Protein AF-A0A379GGY4-F1 (afdb_monomer_lite)

Foldseek 3Di:
DVVVVVVVVVVVVVVVVVVVVVVVVPDDCLVLFFDPDDPVVVVDDDDDDDDDDPPDDDDDDDCPVPDDDDPDDDDDHSRGGPHDDDFDDDPDPQWDWDDDPVDIDIDHDPDPVCPCVVVVVVVVVVD

Structure (mmCIF, N/CA/C/O backbone):
data_AF-A0A379GGY4-F1
#
_entry.id   AF-A0A379GGY4-F1
#
loop_
_atom_site.group_PDB
_atom_site.id
_atom_site.type_symbol
_atom_site.label_atom_id
_atom_site.label_alt_id
_atom_site.label_comp_id
_atom_site.label_asym_id
_atom_site.label_entity_id
_atom_site.label_seq_id
_atom_site.pdbx_PDB_ins_code
_atom_site.Cartn_x
_atom_site.Cartn_y
_atom_site.Cartn_z
_atom_site.occupancy
_atom_site.B_iso_or_equiv
_atom_site.auth_seq_id
_atom_site.auth_comp_id
_atom_site.auth_asym_id
_atom_site.auth_atom_id
_atom_site.pdbx_PDB_model_num
ATOM 1 N N . MET A 1 1 ? -56.753 -28.584 -11.832 1.00 50.19 1 MET A N 1
ATOM 2 C CA . MET A 1 1 ? -55.428 -28.709 -12.491 1.00 50.19 1 MET A CA 1
ATOM 3 C C . MET A 1 1 ? -54.725 -27.361 -12.738 1.00 50.19 1 MET A C 1
ATOM 5 O O . MET A 1 1 ? -53.504 -27.329 -12.697 1.00 50.19 1 MET A O 1
ATOM 9 N N . ALA A 1 2 ? -55.438 -26.234 -12.908 1.00 56.25 2 ALA A N 1
ATOM 10 C CA . ALA A 1 2 ? -54.828 -24.912 -13.155 1.00 56.25 2 ALA A CA 1
ATOM 11 C C . ALA A 1 2 ? -54.055 -24.293 -11.961 1.00 56.25 2 ALA A C 1
ATOM 13 O O . ALA A 1 2 ? -53.072 -23.580 -12.155 1.00 56.25 2 ALA A O 1
ATOM 14 N N . THR A 1 3 ? -54.449 -24.593 -10.720 1.00 58.00 3 THR A N 1
ATOM 15 C CA . THR A 1 3 ? -53.858 -24.010 -9.497 1.00 58.00 3 THR A CA 1
ATOM 16 C C . THR A 1 3 ? -52.474 -24.572 -9.153 1.00 58.00 3 THR A C 1
ATOM 18 O O . THR A 1 3 ? -51.613 -23.847 -8.657 1.00 58.00 3 THR A O 1
ATOM 21 N N . LEU A 1 4 ? -52.224 -25.846 -9.472 1.00 60.84 4 LEU A N 1
ATOM 22 C CA . LEU A 1 4 ? -50.918 -26.494 -9.301 1.00 60.84 4 LEU A CA 1
ATOM 23 C C . LEU A 1 4 ? -49.878 -25.927 -10.279 1.00 60.84 4 LEU A C 1
ATOM 25 O O . LEU A 1 4 ? -48.741 -25.657 -9.890 1.00 60.84 4 LEU A O 1
ATOM 29 N N . LEU A 1 5 ? -50.289 -25.657 -11.524 1.00 59.59 5 LEU A N 1
ATOM 30 C CA . LEU A 1 5 ? -49.430 -25.026 -12.527 1.00 59.59 5 LEU A CA 1
ATOM 31 C C . LEU A 1 5 ? -49.004 -23.618 -12.086 1.00 59.59 5 LEU A C 1
ATOM 33 O O . LEU A 1 5 ? -47.834 -23.259 -12.212 1.00 59.59 5 LEU A O 1
ATOM 37 N N . HIS A 1 6 ? -49.936 -22.847 -11.518 1.00 62.41 6 HIS A N 1
ATOM 38 C CA . HIS A 1 6 ? -49.691 -21.482 -11.054 1.00 62.41 6 HIS A CA 1
ATOM 39 C C . HIS A 1 6 ? -48.715 -21.438 -9.865 1.00 62.41 6 HIS A C 1
ATOM 41 O O . HIS A 1 6 ? -47.755 -20.668 -9.887 1.00 62.41 6 HIS A O 1
ATOM 47 N N . LYS A 1 7 ? -48.873 -22.345 -8.887 1.00 67.50 7 LYS A N 1
ATOM 48 C CA . LYS A 1 7 ? -47.912 -22.509 -7.780 1.00 67.50 7 LYS A CA 1
ATOM 49 C C . LYS A 1 7 ? -46.504 -22.859 -8.270 1.00 67.50 7 LYS A C 1
ATOM 51 O O . LYS A 1 7 ? -45.535 -22.306 -7.761 1.00 67.50 7 LYS A O 1
ATOM 56 N N . SER A 1 8 ? -46.375 -23.722 -9.282 1.00 74.62 8 SER A N 1
ATOM 57 C CA . SER A 1 8 ? -45.059 -24.111 -9.813 1.00 74.62 8 SER A CA 1
ATOM 58 C C . SER A 1 8 ? -44.327 -22.960 -10.516 1.00 74.62 8 SER A C 1
ATOM 60 O O . SER A 1 8 ? -43.109 -22.841 -10.395 1.00 74.62 8 SER A O 1
ATOM 62 N N . LYS A 1 9 ? -45.060 -22.079 -11.214 1.00 79.94 9 LYS A N 1
ATOM 63 C CA . LYS A 1 9 ? -44.490 -20.890 -11.864 1.00 79.94 9 LYS A CA 1
ATOM 64 C C . LYS A 1 9 ? -43.973 -19.891 -10.830 1.00 79.94 9 LYS A C 1
ATOM 66 O O . LYS A 1 9 ? -42.847 -19.427 -10.964 1.00 79.94 9 LYS A O 1
ATOM 71 N N . ILE A 1 10 ? -44.750 -19.632 -9.776 1.00 81.50 10 ILE A N 1
ATOM 72 C CA . ILE A 1 10 ? -44.348 -18.735 -8.680 1.00 81.50 10 ILE A CA 1
ATOM 73 C C . ILE A 1 10 ? -43.108 -19.281 -7.963 1.00 81.50 10 ILE A C 1
ATOM 75 O O . ILE A 1 10 ? -42.152 -18.542 -7.756 1.00 81.50 10 ILE A O 1
ATOM 79 N N . MET A 1 11 ? -43.082 -20.583 -7.658 1.00 82.00 11 MET A N 1
ATOM 80 C CA . MET A 1 11 ? -41.934 -21.219 -7.002 1.00 82.00 11 MET A CA 1
ATOM 81 C C . MET A 1 11 ? -40.655 -21.116 -7.849 1.00 82.00 11 MET A C 1
ATOM 83 O O . MET A 1 11 ? -39.582 -20.839 -7.322 1.00 82.00 11 MET A O 1
ATOM 87 N N . LYS A 1 12 ? -40.765 -21.294 -9.174 1.00 83.88 12 LYS A N 1
ATOM 88 C CA . LYS A 1 12 ? -39.630 -21.158 -10.101 1.00 83.88 12 LYS A CA 1
ATOM 89 C C . LYS A 1 12 ? -39.125 -19.720 -10.199 1.00 83.88 12 LYS A C 1
ATOM 91 O O . LYS A 1 12 ? -37.918 -19.516 -10.200 1.00 83.88 12 LYS A O 1
ATOM 96 N N . VAL A 1 13 ? -40.025 -18.737 -10.255 1.00 89.12 13 VAL A N 1
ATOM 97 C CA . VAL A 1 13 ? -39.652 -17.312 -10.287 1.00 89.12 13 VAL A CA 1
ATOM 98 C C . VAL A 1 13 ? -38.984 -16.896 -8.978 1.00 89.12 13 VAL A C 1
ATOM 100 O O . VAL A 1 13 ? -37.938 -16.255 -9.011 1.00 89.12 13 VAL A O 1
ATOM 103 N N . ALA A 1 14 ? -39.531 -17.314 -7.835 1.00 88.12 14 ALA A N 1
ATOM 104 C CA . ALA A 1 14 ? -38.933 -17.052 -6.529 1.00 88.12 14 ALA A CA 1
ATOM 105 C C . ALA A 1 14 ? -37.544 -17.701 -6.398 1.00 88.12 14 ALA A C 1
ATOM 107 O O . ALA A 1 14 ? -36.598 -17.044 -5.969 1.00 88.12 14 ALA A O 1
ATOM 108 N N . GLY A 1 15 ? -37.398 -18.957 -6.835 1.00 88.38 15 GLY A N 1
ATOM 109 C CA . GLY A 1 15 ? -36.110 -19.651 -6.853 1.00 88.38 15 GLY A CA 1
ATOM 110 C C . GLY A 1 15 ? -35.077 -18.968 -7.754 1.00 88.38 15 GLY A C 1
ATOM 111 O O . GLY A 1 15 ? -33.951 -18.737 -7.323 1.00 88.38 15 GLY A O 1
ATOM 112 N N . LEU A 1 16 ? -35.461 -18.579 -8.974 1.00 89.38 16 LEU A N 1
ATOM 113 C CA . LEU A 1 16 ? -34.578 -17.867 -9.904 1.00 89.38 16 LEU A CA 1
ATOM 114 C C . LEU A 1 16 ? -34.154 -16.499 -9.346 1.00 89.38 16 LEU A C 1
ATOM 116 O O . LEU A 1 16 ? -32.976 -16.160 -9.390 1.00 89.38 16 LEU A O 1
ATOM 120 N N . SER A 1 17 ? -35.097 -15.738 -8.782 1.00 86.69 17 SER A N 1
ATOM 121 C CA . SER A 1 17 ? -34.818 -14.437 -8.162 1.00 86.69 17 SER A CA 1
ATOM 122 C C . SER A 1 17 ? -33.820 -14.559 -7.014 1.00 86.69 17 SER A C 1
ATOM 124 O O . SER A 1 17 ? -32.936 -13.716 -6.887 1.00 86.69 17 SER A O 1
ATOM 126 N N . LEU A 1 18 ? -33.943 -15.601 -6.189 1.00 88.00 18 LEU A N 1
ATOM 127 C CA . LEU A 1 18 ? -33.024 -15.848 -5.083 1.00 88.00 18 LEU A CA 1
ATOM 128 C C . LEU A 1 18 ? -31.608 -16.145 -5.597 1.00 88.00 18 LEU A C 1
ATOM 130 O O . LEU A 1 18 ? -30.649 -15.543 -5.126 1.00 88.00 18 LEU A O 1
ATOM 134 N N . VAL A 1 19 ? -31.478 -17.010 -6.607 1.00 87.94 19 VAL A N 1
ATOM 135 C CA . VAL A 1 19 ? -30.177 -17.339 -7.216 1.00 87.94 19 VAL A CA 1
ATOM 136 C C . VAL A 1 19 ? -29.513 -16.099 -7.826 1.00 87.94 19 VAL A C 1
ATOM 138 O O . VAL A 1 19 ? -28.317 -15.895 -7.631 1.00 87.94 19 VAL A O 1
ATOM 141 N N . VAL A 1 20 ? -30.279 -15.238 -8.504 1.00 87.31 20 VAL A N 1
ATOM 142 C CA . VAL A 1 20 ? -29.763 -13.980 -9.072 1.00 87.31 20 VAL A CA 1
ATOM 143 C C . VAL A 1 20 ? -29.296 -13.012 -7.976 1.00 87.31 20 VAL A C 1
ATOM 145 O O . VAL A 1 20 ? -28.225 -12.423 -8.109 1.00 87.31 20 VAL A O 1
ATOM 148 N N . LEU A 1 21 ? -30.043 -12.881 -6.872 1.00 86.00 21 LEU A N 1
ATOM 149 C CA . LEU A 1 21 ? -29.647 -12.049 -5.727 1.00 86.00 21 LEU A CA 1
ATOM 150 C C . LEU A 1 21 ? -28.362 -12.550 -5.050 1.00 86.00 21 LEU A C 1
ATOM 152 O O . LEU A 1 21 ? -27.488 -11.744 -4.736 1.00 86.00 21 LEU A O 1
ATOM 156 N N . LEU A 1 22 ? -28.218 -13.867 -4.856 1.00 84.12 22 LEU A N 1
ATOM 157 C CA . LEU A 1 22 ? -26.997 -14.446 -4.284 1.00 84.12 22 LEU A CA 1
ATOM 158 C C . LEU A 1 22 ? -25.789 -14.250 -5.212 1.00 84.12 22 LEU A C 1
ATOM 160 O O . LEU A 1 22 ? -24.704 -13.910 -4.741 1.00 84.12 22 LEU A O 1
ATOM 164 N N . ALA A 1 23 ? -25.975 -14.425 -6.523 1.00 84.19 23 ALA A N 1
ATOM 165 C CA . ALA A 1 23 ? -24.907 -14.235 -7.501 1.00 84.19 23 ALA A CA 1
ATOM 166 C C . ALA A 1 23 ? -24.438 -12.771 -7.578 1.00 84.19 23 ALA A C 1
ATOM 168 O O . ALA A 1 23 ? -23.241 -12.523 -7.701 1.00 84.19 23 ALA A O 1
ATOM 169 N N . ALA A 1 24 ? -25.349 -11.800 -7.438 1.00 79.19 24 ALA A N 1
ATOM 170 C CA . ALA A 1 24 ? -25.017 -10.375 -7.498 1.00 79.19 24 ALA A CA 1
ATOM 171 C C . ALA A 1 24 ? -24.120 -9.897 -6.337 1.00 79.19 24 ALA A C 1
ATOM 173 O O . ALA A 1 24 ? -23.293 -9.009 -6.531 1.00 79.19 24 ALA A O 1
ATOM 174 N N . CYS A 1 25 ? -24.236 -10.492 -5.145 1.00 80.12 25 CYS A N 1
ATOM 175 C CA . CYS A 1 25 ? -23.349 -10.190 -4.012 1.00 80.12 25 CYS A CA 1
ATOM 176 C C . CYS A 1 25 ? -22.089 -11.072 -3.959 1.00 80.12 25 CYS A C 1
ATOM 178 O O . CYS A 1 25 ? -21.196 -10.808 -3.153 1.00 80.12 25 CYS A O 1
ATOM 180 N N . SER A 1 26 ? -21.986 -12.089 -4.818 1.00 78.88 26 SER A N 1
ATOM 181 C CA . SER A 1 26 ? -20.837 -12.997 -4.904 1.00 78.88 26 SER A CA 1
ATOM 182 C C . SER A 1 26 ? -19.778 -12.483 -5.890 1.00 78.88 26 SER A C 1
ATOM 184 O O . SER A 1 26 ? -19.295 -13.224 -6.746 1.00 78.88 26 SER A O 1
ATOM 186 N N . SER A 1 27 ? -19.421 -11.201 -5.805 1.00 77.19 27 SER A N 1
ATOM 187 C CA . SER A 1 27 ? -18.324 -10.640 -6.600 1.00 77.19 27 SER A CA 1
ATOM 188 C C . SER A 1 27 ? -16.977 -10.989 -5.974 1.00 77.19 27 SER A C 1
ATOM 190 O O . SER A 1 27 ? -16.815 -10.856 -4.756 1.00 77.19 27 SER A O 1
ATOM 192 N N . ASP A 1 28 ? -15.989 -11.324 -6.801 1.00 78.50 28 ASP A N 1
ATOM 193 C CA . ASP A 1 28 ? -14.612 -11.442 -6.337 1.00 78.50 28 ASP A CA 1
ATOM 194 C C . ASP A 1 28 ? -14.138 -10.098 -5.750 1.00 78.50 28 ASP A C 1
ATOM 196 O O . ASP A 1 28 ? -14.218 -9.053 -6.391 1.00 78.50 28 ASP A O 1
ATOM 200 N N . GLN A 1 29 ? -13.680 -10.110 -4.499 1.00 83.62 29 GLN A N 1
ATOM 201 C CA . GLN A 1 29 ? -13.253 -8.913 -3.771 1.00 83.62 29 GLN A CA 1
ATOM 202 C C . GLN A 1 29 ? -11.760 -8.608 -3.941 1.00 83.62 29 GLN A C 1
ATOM 204 O O . G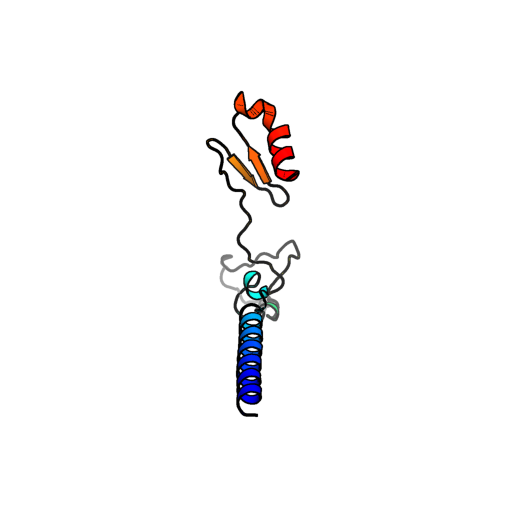LN A 1 29 ? -11.261 -7.669 -3.315 1.00 83.62 29 GLN A O 1
ATOM 209 N N . ARG A 1 30 ? -11.034 -9.379 -4.763 1.00 82.62 30 ARG A N 1
ATOM 210 C CA . ARG A 1 30 ? -9.602 -9.171 -5.042 1.00 82.62 30 ARG A CA 1
ATOM 211 C C . ARG A 1 30 ? -9.273 -7.745 -5.478 1.00 82.62 30 ARG A C 1
ATOM 213 O O . ARG A 1 30 ? -8.309 -7.185 -4.964 1.00 82.62 30 ARG A O 1
ATOM 220 N N . TYR A 1 31 ? -10.132 -7.123 -6.287 1.00 86.38 31 TYR A N 1
ATOM 221 C CA . TYR A 1 31 ? -9.954 -5.741 -6.751 1.00 86.38 31 TYR A CA 1
ATOM 222 C C . TYR A 1 31 ? -9.828 -4.716 -5.607 1.00 86.38 31 TYR A C 1
ATOM 224 O O . TYR A 1 31 ? -9.233 -3.663 -5.790 1.00 86.38 31 TYR A O 1
ATOM 232 N N . LYS A 1 32 ? -10.348 -5.008 -4.403 1.00 89.44 32 LYS A N 1
ATOM 233 C CA . LYS A 1 32 ? -10.235 -4.115 -3.232 1.00 89.44 32 LYS A CA 1
ATOM 234 C C . LYS A 1 32 ? -8.828 -4.078 -2.630 1.00 89.44 32 LYS A C 1
ATOM 236 O O . LYS A 1 32 ? -8.559 -3.234 -1.780 1.00 89.44 32 LYS A O 1
ATOM 241 N N . ARG A 1 33 ? -7.979 -5.040 -2.998 1.00 91.56 33 ARG A N 1
ATOM 242 C CA . ARG A 1 33 ? -6.593 -5.172 -2.533 1.00 91.56 33 ARG A CA 1
ATOM 243 C C . ARG A 1 33 ? -5.580 -4.912 -3.640 1.00 91.56 33 ARG A C 1
ATOM 245 O O . ARG A 1 33 ? -4.400 -4.893 -3.348 1.00 91.56 33 ARG A O 1
ATOM 252 N N . GLN A 1 34 ? -6.018 -4.743 -4.884 1.00 92.12 34 GLN A N 1
ATOM 253 C CA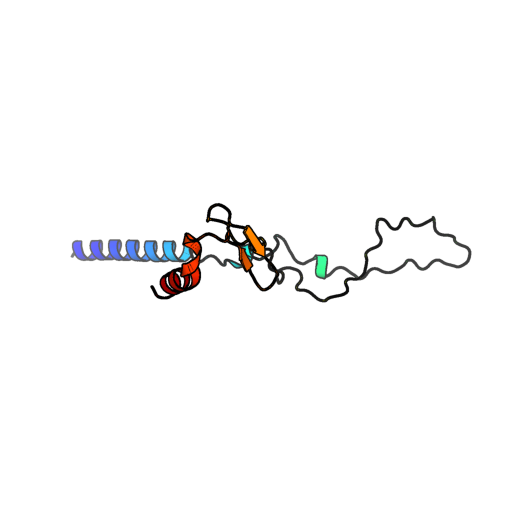 . GLN A 1 34 ? -5.148 -4.721 -6.056 1.00 92.12 34 GLN A CA 1
ATOM 254 C C . GLN A 1 34 ? -5.139 -3.349 -6.715 1.00 92.12 34 GLN A C 1
ATOM 256 O O . GLN A 1 34 ? -6.148 -2.644 -6.716 1.00 92.12 34 GLN A O 1
ATOM 261 N N . VAL A 1 35 ? -4.001 -2.996 -7.309 1.00 90.44 35 VAL A N 1
ATOM 262 C CA . VAL A 1 35 ? -3.901 -1.833 -8.194 1.00 90.44 35 VAL A CA 1
ATOM 263 C C . VAL A 1 35 ? -4.822 -1.993 -9.401 1.00 90.44 35 VAL A C 1
ATOM 265 O O . VAL A 1 35 ? -5.106 -3.099 -9.856 1.00 90.44 35 VAL A O 1
ATOM 268 N N . SER A 1 36 ? -5.310 -0.869 -9.916 1.00 89.19 36 SER A N 1
ATOM 269 C CA . SER A 1 36 ? -6.067 -0.857 -11.168 1.00 89.19 36 SER A CA 1
ATOM 270 C C . SER A 1 36 ? -5.118 -0.930 -12.361 1.00 89.19 36 SER A C 1
ATOM 272 O O . SER A 1 36 ? -4.056 -0.313 -12.333 1.00 89.19 36 SER A O 1
ATOM 274 N N . GLY A 1 37 ? -5.535 -1.614 -13.426 1.00 88.50 37 GLY A N 1
ATOM 275 C CA . GLY A 1 37 ? -4.747 -1.758 -14.650 1.00 88.50 37 GLY A CA 1
ATOM 276 C C . GLY A 1 37 ? -4.071 -3.121 -14.759 1.00 88.50 37 GLY A C 1
ATOM 277 O O . GLY A 1 37 ? -4.592 -4.115 -14.253 1.00 88.50 37 GLY A O 1
ATOM 278 N N . ASP A 1 38 ? -2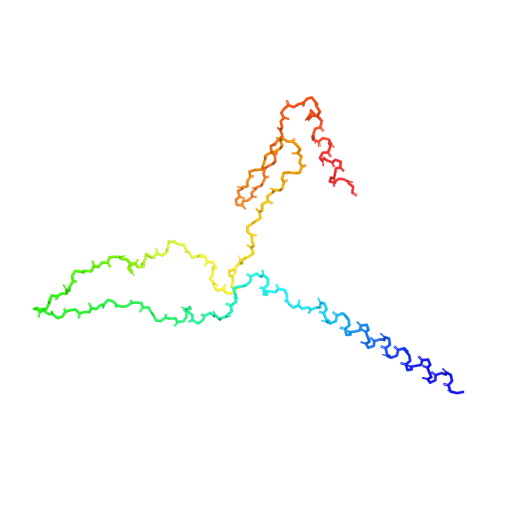.943 -3.154 -15.466 1.00 88.44 38 ASP A N 1
ATOM 279 C CA . ASP A 1 38 ? -2.156 -4.356 -15.727 1.00 88.44 38 ASP A CA 1
ATOM 280 C C . ASP A 1 38 ? -0.768 -4.300 -15.066 1.00 88.44 38 ASP A C 1
ATOM 282 O O . ASP A 1 38 ? -0.362 -3.299 -14.473 1.00 88.44 38 ASP A O 1
ATOM 286 N N . GLU A 1 39 ? -0.040 -5.409 -15.160 1.00 93.69 39 GLU A N 1
ATOM 287 C CA . GLU A 1 39 ? 1.322 -5.557 -14.640 1.00 93.69 39 GLU A CA 1
ATOM 288 C C . GLU A 1 39 ? 2.384 -5.394 -15.740 1.00 93.69 39 GLU A C 1
ATOM 290 O O . GLU A 1 39 ? 3.517 -5.842 -15.579 1.00 93.69 39 GLU A O 1
ATOM 295 N N . SER A 1 40 ? 2.053 -4.752 -16.870 1.00 94.25 40 SER A N 1
ATOM 296 C CA . SER A 1 40 ? 2.941 -4.673 -18.047 1.00 94.25 40 SER A CA 1
ATOM 297 C C . SER A 1 40 ? 4.296 -4.020 -17.758 1.00 94.25 40 SER A C 1
ATOM 299 O O . SER A 1 40 ? 5.297 -4.349 -18.393 1.00 94.25 40 SER A O 1
ATOM 301 N N . TYR A 1 41 ? 4.359 -3.134 -16.761 1.00 92.00 41 TYR A N 1
ATOM 302 C CA . TYR A 1 41 ? 5.598 -2.501 -16.313 1.00 92.00 41 TYR A CA 1
ATOM 303 C C . TYR A 1 41 ? 6.608 -3.501 -15.718 1.00 92.00 41 TYR A C 1
ATOM 305 O O . TYR A 1 41 ? 7.810 -3.225 -15.743 1.00 92.00 41 TYR A O 1
ATOM 313 N N . LEU A 1 42 ? 6.153 -4.656 -15.212 1.00 92.69 42 LEU A N 1
ATOM 314 C CA . LEU A 1 42 ? 7.028 -5.718 -14.698 1.00 92.69 42 LEU A CA 1
ATOM 315 C C . LEU A 1 42 ? 7.795 -6.431 -15.818 1.00 92.69 42 LEU A C 1
ATOM 317 O O . LEU A 1 42 ? 8.895 -6.918 -15.582 1.00 92.69 42 LEU A O 1
ATOM 321 N N . GLU A 1 43 ? 7.259 -6.421 -17.039 1.00 93.69 43 GLU A N 1
ATOM 322 C CA . GLU A 1 43 ? 7.875 -7.022 -18.230 1.00 93.69 43 GLU A CA 1
ATOM 323 C C . GLU A 1 43 ? 8.808 -6.046 -18.972 1.00 93.69 43 GLU A C 1
ATOM 325 O O . GLU A 1 43 ? 9.283 -6.323 -20.077 1.00 93.69 43 GLU A O 1
ATOM 330 N N . SER A 1 44 ? 9.064 -4.866 -18.396 1.00 92.25 44 SER A N 1
ATOM 331 C CA . SER A 1 44 ? 9.933 -3.863 -19.009 1.00 92.25 44 SER A CA 1
ATOM 332 C C . SER A 1 44 ? 11.392 -4.330 -19.071 1.00 92.25 44 SER A C 1
ATOM 334 O O . SER A 1 44 ? 11.929 -4.948 -18.151 1.00 92.25 44 SER A O 1
ATOM 336 N N . ALA A 1 45 ? 12.060 -4.032 -20.188 1.00 93.31 45 ALA A N 1
ATOM 337 C CA . ALA A 1 45 ? 13.462 -4.387 -20.365 1.00 93.31 45 ALA A CA 1
ATOM 338 C C . ALA A 1 45 ? 14.354 -3.634 -19.364 1.00 93.31 45 ALA A C 1
ATOM 340 O O . ALA A 1 45 ? 14.165 -2.444 -19.108 1.00 93.31 45 ALA A O 1
ATOM 341 N N . ALA A 1 46 ? 15.373 -4.322 -18.846 1.00 89.25 46 ALA A N 1
ATOM 342 C CA . ALA A 1 46 ? 16.336 -3.726 -17.929 1.00 89.25 46 ALA A CA 1
ATOM 343 C C . ALA A 1 46 ? 17.076 -2.537 -18.566 1.00 89.25 46 ALA A C 1
ATOM 345 O O . ALA A 1 46 ? 17.452 -2.569 -19.744 1.00 89.25 46 ALA A O 1
ATOM 346 N N . LEU A 1 47 ? 17.330 -1.500 -17.760 1.00 89.44 47 LEU A N 1
ATOM 347 C CA . LEU A 1 47 ? 18.080 -0.326 -18.193 1.00 89.44 47 LEU A CA 1
ATOM 348 C C . LEU A 1 47 ? 19.512 -0.722 -18.568 1.00 89.44 47 LEU A C 1
ATOM 350 O O . LEU A 1 47 ? 20.182 -1.473 -17.857 1.00 89.44 47 LEU A O 1
ATOM 354 N N . LYS A 1 48 ? 19.996 -0.173 -19.684 1.00 89.19 48 LYS A N 1
ATOM 355 C CA . LYS A 1 48 ? 21.363 -0.366 -20.164 1.00 89.19 48 LYS A CA 1
ATOM 356 C C . LYS A 1 48 ? 22.039 0.981 -20.353 1.00 89.19 48 LYS A C 1
ATOM 358 O O . LYS A 1 48 ? 21.527 1.847 -21.058 1.00 89.19 48 LYS A O 1
ATOM 363 N N . ASN A 1 49 ? 23.226 1.118 -19.774 1.00 86.50 49 ASN A N 1
ATOM 364 C CA . ASN A 1 49 ? 24.022 2.327 -19.921 1.00 86.50 49 ASN A CA 1
ATOM 365 C C . ASN A 1 49 ? 24.512 2.496 -21.364 1.00 86.50 49 ASN A C 1
ATOM 367 O O . ASN A 1 49 ? 24.862 1.525 -22.046 1.00 86.50 49 ASN A O 1
ATOM 371 N N . LEU A 1 50 ? 24.560 3.750 -21.810 1.00 89.38 50 LEU A N 1
ATOM 372 C CA . LEU A 1 50 ? 25.084 4.112 -23.119 1.00 89.38 50 LEU A CA 1
ATOM 373 C C . LEU A 1 50 ? 26.594 3.844 -23.166 1.00 89.38 50 LEU A C 1
ATOM 375 O O . LEU A 1 50 ? 27.350 4.335 -22.330 1.00 89.38 50 LEU A O 1
ATOM 379 N N . VAL A 1 51 ? 27.035 3.077 -24.162 1.00 90.56 51 VAL A N 1
ATOM 380 C CA . VAL A 1 51 ? 28.460 2.839 -24.410 1.00 90.56 51 VAL A CA 1
ATOM 381 C C . VAL A 1 51 ? 28.983 3.966 -25.291 1.00 90.56 51 VAL A C 1
ATOM 383 O O . VAL A 1 51 ? 28.556 4.109 -26.434 1.00 90.56 51 VAL A O 1
ATOM 386 N N . VAL A 1 52 ? 29.900 4.766 -24.753 1.00 90.25 52 VAL A N 1
ATOM 387 C CA . VAL A 1 52 ? 30.456 5.937 -25.439 1.00 90.25 52 VAL A CA 1
ATOM 388 C C . VAL A 1 52 ? 31.789 5.563 -26.096 1.00 90.25 52 VAL A C 1
ATOM 390 O O . VAL A 1 52 ? 32.689 5.092 -25.397 1.00 90.25 52 VAL A O 1
ATOM 393 N N . PRO A 1 53 ? 31.945 5.750 -27.418 1.00 92.19 53 PRO A N 1
ATOM 394 C CA . PRO A 1 53 ? 33.211 5.513 -28.107 1.00 92.19 53 PRO A CA 1
ATOM 395 C C . PRO A 1 53 ? 34.323 6.473 -27.664 1.00 92.19 53 PRO A C 1
ATOM 397 O O . PRO A 1 53 ? 34.069 7.589 -27.210 1.00 92.19 53 PRO A O 1
ATOM 400 N N . ALA A 1 54 ? 35.577 6.060 -27.860 1.00 91.38 54 ALA A N 1
ATOM 401 C CA . ALA A 1 54 ? 36.734 6.895 -27.551 1.00 91.38 54 ALA A CA 1
ATOM 402 C C . ALA A 1 54 ? 36.717 8.208 -28.359 1.00 91.38 54 ALA A C 1
ATOM 404 O O . ALA A 1 54 ? 36.473 8.203 -29.564 1.00 91.38 54 ALA A O 1
ATOM 405 N N . GLY A 1 55 ? 36.997 9.330 -27.690 1.00 92.06 55 GLY A N 1
ATOM 406 C CA . GLY A 1 55 ? 37.033 10.666 -28.299 1.00 92.06 55 GLY A CA 1
ATOM 407 C C . GLY A 1 55 ? 35.707 11.439 -28.275 1.00 92.06 55 GLY A C 1
ATOM 408 O O . GLY A 1 55 ? 35.691 12.594 -28.691 1.00 92.06 55 GLY A O 1
ATOM 409 N N . MET A 1 56 ? 34.616 10.853 -27.764 1.00 91.25 56 MET A N 1
ATOM 410 C CA . MET A 1 56 ? 33.324 11.529 -27.582 1.00 91.25 56 MET A CA 1
ATOM 411 C C . MET A 1 56 ? 33.064 11.824 -26.096 1.00 91.25 56 MET A C 1
ATOM 413 O O . MET A 1 56 ? 33.328 10.984 -25.239 1.00 91.25 56 MET A O 1
ATOM 417 N N . VAL A 1 57 ? 32.539 13.015 -25.788 1.00 86.81 57 VAL A N 1
ATOM 418 C CA . VAL A 1 57 ? 32.219 13.451 -24.417 1.00 86.81 57 VAL A CA 1
ATOM 419 C C . VAL A 1 57 ? 30.709 13.613 -24.285 1.00 86.81 57 VAL A C 1
ATOM 421 O O . VAL A 1 57 ? 30.078 14.257 -25.122 1.00 86.81 57 VAL A O 1
ATOM 424 N N . LEU A 1 58 ? 30.130 13.021 -23.240 1.00 87.00 58 LEU A N 1
ATOM 425 C CA . LEU A 1 58 ? 28.716 13.197 -22.922 1.00 87.00 58 LEU A CA 1
ATOM 426 C C . LEU A 1 58 ? 28.471 14.543 -22.227 1.00 87.00 58 LEU A C 1
ATOM 428 O O . LEU A 1 58 ? 29.338 15.014 -21.486 1.00 87.00 58 LEU A O 1
ATOM 432 N N . PRO A 1 59 ? 27.288 15.153 -22.422 1.00 87.69 59 PRO A N 1
ATOM 433 C CA . PRO A 1 59 ? 26.878 16.291 -21.614 1.00 87.69 59 PRO A CA 1
ATOM 434 C C . PRO A 1 59 ? 26.813 15.897 -20.134 1.00 87.69 59 PRO A C 1
ATOM 436 O O . PRO A 1 59 ? 26.617 14.728 -19.794 1.00 87.69 59 PRO A O 1
ATOM 439 N N . LEU A 1 60 ? 26.963 16.887 -19.253 1.00 84.56 60 LEU A N 1
ATOM 440 C CA . LEU A 1 60 ? 26.869 16.674 -17.813 1.00 84.56 60 LEU A CA 1
ATOM 441 C C . LEU A 1 60 ? 25.491 16.088 -17.468 1.00 84.56 60 LEU A C 1
ATOM 443 O O . LEU A 1 60 ? 24.464 16.696 -17.767 1.00 84.56 60 LEU A O 1
ATOM 447 N N . GLN A 1 61 ? 25.477 14.903 -16.859 1.00 83.75 61 GLN A N 1
ATOM 448 C CA . GLN A 1 61 ? 24.239 14.256 -16.438 1.00 83.75 61 GLN A CA 1
ATOM 449 C C . GLN A 1 61 ? 23.699 14.927 -15.171 1.00 83.75 61 GLN A C 1
ATOM 451 O O . GLN A 1 61 ? 24.445 15.182 -14.226 1.00 83.75 61 GLN A O 1
ATOM 456 N N . ASN A 1 62 ? 22.396 15.208 -15.163 1.00 86.94 62 ASN A N 1
ATOM 457 C CA . ASN A 1 62 ? 21.651 15.556 -13.958 1.00 86.94 62 ASN A CA 1
ATOM 458 C C . ASN A 1 62 ? 21.052 14.266 -13.376 1.00 86.94 62 ASN A C 1
ATOM 460 O O . ASN A 1 62 ? 20.417 13.512 -14.109 1.00 86.94 62 ASN A O 1
ATOM 464 N N . GLY A 1 63 ? 21.228 14.034 -12.075 1.00 90.38 63 GLY A N 1
ATOM 465 C CA . GLY A 1 63 ? 20.769 12.820 -11.390 1.00 90.38 63 GLY A CA 1
ATOM 466 C C . GLY A 1 63 ? 19.269 12.780 -11.072 1.00 90.38 63 GLY A C 1
ATOM 467 O O . GLY A 1 63 ? 18.825 11.897 -10.350 1.00 90.38 63 GLY A O 1
ATOM 468 N N . GLU A 1 64 ? 18.469 13.724 -11.576 1.00 94.69 64 GLU A N 1
ATOM 469 C CA . GLU A 1 64 ? 17.013 13.783 -11.350 1.00 94.69 64 GLU A CA 1
ATOM 470 C C . GLU A 1 64 ? 16.271 12.516 -11.815 1.00 94.69 64 GLU A C 1
ATOM 472 O O . GLU A 1 64 ? 15.259 12.144 -11.226 1.00 94.69 64 GLU A O 1
ATOM 477 N N . TYR A 1 65 ? 16.799 11.831 -12.835 1.00 91.75 65 TYR A N 1
ATOM 478 C CA . TYR A 1 65 ? 16.234 10.592 -13.383 1.00 91.75 65 TYR A CA 1
ATOM 479 C C . TYR A 1 65 ? 17.003 9.331 -12.963 1.00 91.75 65 TYR A C 1
ATOM 481 O O . TYR A 1 65 ? 16.714 8.245 -13.470 1.00 91.75 65 TYR A O 1
ATOM 489 N N . ASP A 1 66 ? 17.974 9.448 -12.055 1.00 90.94 66 ASP A N 1
ATOM 490 C CA . ASP A 1 66 ? 18.716 8.290 -11.566 1.00 90.94 66 ASP A CA 1
ATOM 491 C C . ASP A 1 66 ? 17.825 7.462 -10.631 1.00 90.94 66 ASP A C 1
ATOM 493 O O . ASP A 1 66 ? 17.385 7.918 -9.575 1.00 90.94 66 ASP A O 1
ATOM 497 N N . ILE A 1 67 ? 17.556 6.214 -11.021 1.00 90.31 67 ILE A N 1
ATOM 498 C CA . ILE A 1 67 ? 16.692 5.305 -10.262 1.00 90.31 67 ILE A CA 1
ATOM 499 C C . ILE A 1 67 ? 17.553 4.497 -9.277 1.00 90.31 67 ILE A C 1
ATOM 501 O O . ILE A 1 67 ? 18.387 3.697 -9.713 1.00 90.31 67 ILE A O 1
ATOM 505 N N . PRO A 1 68 ? 17.362 4.639 -7.951 1.00 89.88 68 PRO A N 1
ATOM 506 C CA . PRO A 1 68 ? 18.085 3.835 -6.976 1.00 89.88 68 PRO A CA 1
ATOM 507 C C . PRO A 1 68 ? 17.589 2.386 -6.986 1.00 89.88 68 PRO A C 1
ATOM 509 O O . PRO A 1 68 ? 16.392 2.109 -7.068 1.00 89.88 68 PRO A O 1
ATOM 512 N N . THR A 1 69 ? 18.508 1.437 -6.828 1.00 86.56 69 THR A N 1
ATOM 513 C CA . THR A 1 69 ? 18.156 0.016 -6.741 1.00 86.56 69 THR A CA 1
ATOM 514 C C . THR A 1 69 ? 17.521 -0.307 -5.381 1.00 86.56 69 THR A C 1
ATOM 516 O O . THR A 1 69 ? 18.133 -0.007 -4.345 1.00 86.56 69 THR A O 1
ATOM 519 N N . PRO A 1 70 ? 16.335 -0.944 -5.336 1.00 85.25 70 PRO A N 1
ATOM 520 C CA . PRO A 1 70 ? 15.690 -1.310 -4.080 1.00 85.25 70 PRO A CA 1
ATOM 521 C C . PRO A 1 70 ? 16.497 -2.380 -3.327 1.00 85.25 70 PRO A C 1
ATOM 523 O O . PRO A 1 70 ? 17.099 -3.268 -3.922 1.00 85.25 70 PRO A O 1
ATOM 526 N N . LYS A 1 71 ? 16.502 -2.302 -1.989 1.00 80.19 71 LYS A N 1
ATOM 527 C CA . LYS A 1 71 ? 17.274 -3.205 -1.107 1.00 80.19 71 LYS A CA 1
ATOM 528 C C . LYS A 1 71 ? 16.517 -4.466 -0.678 1.00 80.19 71 LYS A C 1
ATOM 530 O O . LYS A 1 71 ? 17.125 -5.362 -0.099 1.00 80.19 71 LYS A O 1
ATOM 535 N N . LYS A 1 72 ? 15.200 -4.516 -0.886 1.00 80.50 72 LYS A N 1
ATOM 536 C CA . LYS A 1 72 ? 14.322 -5.602 -0.435 1.00 80.50 72 LYS A CA 1
ATOM 537 C C . LYS A 1 72 ? 13.404 -6.044 -1.564 1.00 80.50 72 LYS A C 1
ATOM 539 O O . LYS A 1 72 ? 12.938 -5.213 -2.338 1.00 80.50 72 LYS A O 1
ATOM 544 N N . SER A 1 73 ? 13.155 -7.347 -1.620 1.00 83.06 73 SER A N 1
ATOM 545 C CA . SER A 1 73 ? 12.137 -7.937 -2.481 1.00 83.06 73 SER A CA 1
ATOM 546 C C . SER A 1 73 ? 10.829 -7.966 -1.696 1.00 83.06 73 SER A C 1
ATOM 548 O O . SER A 1 73 ? 10.661 -8.777 -0.791 1.00 83.06 73 SER A O 1
ATOM 550 N N . GLU A 1 74 ? 9.956 -7.014 -2.002 1.00 88.12 74 GLU A N 1
ATOM 551 C CA . GLU A 1 74 ? 8.591 -6.926 -1.480 1.00 88.12 74 GLU A CA 1
ATOM 552 C C . GLU A 1 74 ? 7.605 -7.384 -2.570 1.00 88.12 74 GLU A C 1
ATOM 554 O O . GLU A 1 74 ? 7.987 -7.454 -3.746 1.00 88.12 74 GLU A O 1
ATOM 559 N N . PRO A 1 75 ? 6.343 -7.695 -2.225 1.00 91.62 75 PRO A N 1
ATOM 560 C CA . PRO A 1 75 ? 5.310 -7.979 -3.216 1.00 91.62 75 PRO A CA 1
ATOM 561 C C . PRO A 1 75 ? 5.165 -6.831 -4.227 1.00 91.62 75 PRO A C 1
ATOM 563 O O . PRO A 1 75 ? 5.168 -5.658 -3.853 1.00 91.62 75 PRO A O 1
ATOM 566 N N . VAL A 1 76 ? 5.005 -7.166 -5.508 1.00 92.44 76 VAL A N 1
ATOM 567 C CA . VAL A 1 76 ? 4.805 -6.206 -6.607 1.00 92.44 76 VAL A CA 1
ATOM 568 C C . VAL A 1 76 ? 3.522 -6.527 -7.375 1.00 92.44 76 VAL A C 1
ATOM 570 O O . VAL A 1 76 ? 3.022 -7.649 -7.311 1.00 92.44 76 VAL A O 1
ATOM 573 N N . GLY A 1 77 ? 2.979 -5.538 -8.085 1.00 92.25 77 GLY A N 1
ATOM 574 C CA . GLY A 1 77 ? 1.806 -5.717 -8.940 1.00 92.25 77 GLY A CA 1
ATOM 575 C C . GLY A 1 77 ? 0.538 -6.072 -8.162 1.00 92.25 77 GLY A C 1
ATOM 576 O O . GLY A 1 77 ? 0.270 -5.524 -7.095 1.00 92.25 77 GLY A O 1
ATOM 577 N N . LEU A 1 78 ? -0.248 -7.003 -8.689 1.00 92.19 78 LEU A N 1
ATOM 578 C CA . LEU A 1 78 ? -1.501 -7.516 -8.134 1.00 92.19 78 LEU A CA 1
ATOM 579 C C . LEU A 1 78 ? -1.296 -8.377 -6.878 1.00 92.19 78 LEU A C 1
ATOM 581 O O . LEU A 1 78 ? -2.273 -8.713 -6.200 1.00 92.19 78 LEU A O 1
ATOM 585 N N . ALA A 1 79 ? -0.052 -8.754 -6.567 1.00 91.38 79 ALA A N 1
ATOM 586 C CA . ALA A 1 79 ? 0.293 -9.401 -5.304 1.00 91.38 79 ALA A CA 1
ATOM 587 C C . ALA A 1 79 ? 0.453 -8.396 -4.147 1.00 91.38 79 ALA A C 1
ATOM 589 O O . ALA A 1 79 ? 0.395 -8.803 -2.985 1.00 91.38 79 ALA A O 1
ATOM 590 N N . LEU A 1 80 ? 0.637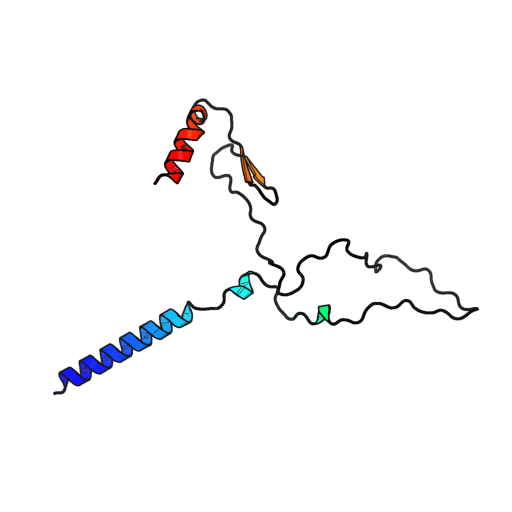 -7.103 -4.440 1.00 92.69 80 LEU A N 1
ATOM 591 C CA . LEU A 1 80 ? 0.745 -6.049 -3.433 1.00 92.69 80 LEU A CA 1
ATOM 592 C C . LEU A 1 80 ? -0.644 -5.634 -2.930 1.00 92.69 80 LEU A C 1
ATOM 594 O O . LEU A 1 80 ? -1.488 -5.206 -3.712 1.00 92.69 80 LEU A O 1
ATOM 598 N N . ASP A 1 81 ? -0.862 -5.723 -1.616 1.00 92.62 81 ASP A N 1
ATOM 599 C CA . ASP A 1 81 ? -2.106 -5.282 -0.979 1.00 92.62 81 ASP A CA 1
ATOM 600 C C . ASP A 1 81 ? -2.110 -3.760 -0.786 1.00 92.62 81 ASP A C 1
ATOM 602 O O . ASP A 1 81 ? -1.371 -3.230 0.043 1.00 92.62 81 ASP A O 1
ATOM 606 N N . ILE A 1 82 ? -2.963 -3.060 -1.536 1.00 92.81 82 ILE A N 1
ATOM 607 C CA . ILE A 1 82 ? -3.083 -1.593 -1.497 1.00 92.81 82 ILE A CA 1
ATOM 608 C C . ILE A 1 82 ? -4.201 -1.077 -0.579 1.00 92.81 82 ILE A C 1
ATOM 610 O O . ILE A 1 82 ? -4.638 0.070 -0.714 1.00 92.81 82 ILE A O 1
ATOM 614 N N . ARG A 1 83 ? -4.719 -1.904 0.337 1.00 92.62 83 ARG A N 1
ATOM 615 C CA . ARG A 1 83 ? -5.706 -1.434 1.321 1.00 92.62 83 ARG A CA 1
ATOM 616 C C . ARG A 1 83 ? -5.162 -0.246 2.127 1.00 92.62 83 ARG A C 1
ATOM 618 O O . ARG A 1 83 ? -3.961 -0.181 2.393 1.00 92.62 83 ARG A O 1
ATOM 625 N N . PRO A 1 84 ? -6.040 0.679 2.563 1.00 92.50 84 PRO A N 1
ATOM 626 C CA . PRO A 1 84 ? -5.615 1.780 3.415 1.00 92.50 84 PRO A CA 1
ATOM 627 C C . PRO A 1 84 ? -4.938 1.229 4.682 1.00 92.50 84 PRO A C 1
ATOM 629 O O . PRO A 1 84 ? -5.454 0.266 5.264 1.00 92.50 84 PRO A O 1
ATOM 632 N N . PRO A 1 85 ? -3.812 1.823 5.124 1.00 89.44 85 PRO A N 1
ATOM 633 C CA . PRO A 1 85 ? -3.145 1.418 6.354 1.00 89.44 85 PRO A CA 1
ATOM 634 C C . PRO A 1 85 ? -4.117 1.420 7.534 1.00 89.44 85 PRO A C 1
ATOM 636 O O . PRO A 1 85 ? -4.900 2.355 7.716 1.00 89.44 85 PRO A O 1
ATOM 639 N N . THR A 1 86 ? -4.082 0.365 8.345 1.00 89.12 86 THR A N 1
ATOM 640 C CA . THR A 1 86 ? -4.990 0.235 9.486 1.00 89.12 86 THR A CA 1
ATOM 641 C C . THR A 1 86 ? -4.599 1.208 10.592 1.00 89.12 86 THR A C 1
ATOM 643 O O . THR A 1 86 ? -3.483 1.148 11.114 1.00 89.12 86 THR A O 1
ATOM 646 N N . GLN A 1 87 ? -5.538 2.069 10.983 1.00 89.69 87 GLN A N 1
ATOM 647 C CA . GLN A 1 87 ? -5.374 3.017 12.079 1.00 89.69 87 GLN A CA 1
ATOM 648 C C . GLN A 1 87 ? -6.313 2.667 13.239 1.00 89.69 87 GLN A C 1
ATOM 650 O O . GLN A 1 87 ? -7.515 2.502 13.033 1.00 89.69 87 GLN A O 1
ATOM 655 N N . ALA A 1 88 ? -5.773 2.554 14.456 1.00 90.81 88 ALA A N 1
ATOM 656 C CA . ALA A 1 88 ? -6.589 2.352 15.646 1.00 90.81 88 ALA A CA 1
ATOM 657 C C . ALA A 1 88 ? -7.372 3.632 15.955 1.00 90.81 88 ALA A C 1
ATOM 659 O O . ALA A 1 88 ? -6.840 4.740 15.867 1.00 90.81 88 ALA A O 1
ATOM 660 N N . LEU A 1 89 ? -8.648 3.474 16.300 1.00 9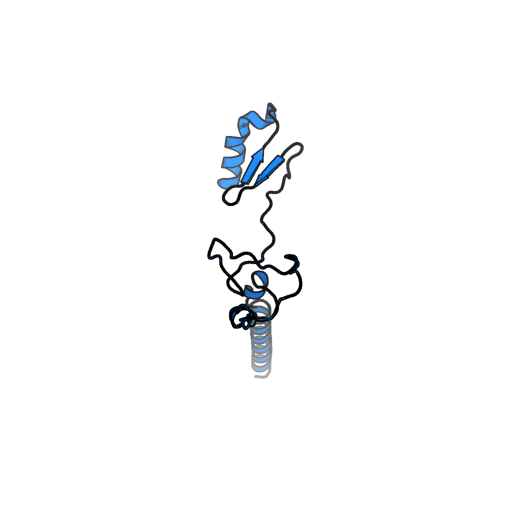1.56 89 LEU A N 1
ATOM 661 C CA . LEU A 1 89 ? -9.552 4.589 16.554 1.00 91.56 89 LEU A CA 1
ATOM 662 C C . LEU A 1 89 ? -9.560 4.951 18.043 1.00 91.56 89 LEU A C 1
ATOM 664 O O . LEU A 1 89 ? -9.787 4.098 18.898 1.00 91.56 89 LEU A O 1
ATOM 668 N N . ASN A 1 90 ? -9.379 6.238 18.339 1.00 92.19 90 ASN A N 1
ATOM 669 C CA . ASN A 1 90 ? -9.474 6.791 19.692 1.00 92.19 90 ASN A CA 1
ATOM 670 C C . ASN A 1 90 ? -10.913 7.212 19.972 1.00 92.19 90 ASN A C 1
ATOM 672 O O . ASN A 1 90 ? -11.283 8.363 19.757 1.00 92.19 90 ASN A O 1
ATOM 676 N N . LEU A 1 91 ? -11.738 6.259 20.402 1.00 92.25 91 LEU A N 1
ATOM 677 C CA . LEU A 1 91 ? -13.152 6.518 20.698 1.00 92.25 91 LEU A CA 1
ATOM 678 C C . LEU A 1 91 ? -13.375 7.075 22.110 1.00 92.25 91 LEU A C 1
ATOM 680 O O . LEU A 1 91 ? -14.428 7.638 22.391 1.00 92.25 91 LEU A O 1
ATOM 684 N N . LEU A 1 92 ? -12.394 6.914 23.000 1.00 90.38 92 LEU A N 1
ATOM 685 C CA . LEU A 1 92 ? -12.477 7.361 24.386 1.00 90.38 92 LEU A CA 1
ATOM 686 C C . LEU A 1 92 ? -11.911 8.776 24.526 1.00 90.38 92 LEU A C 1
ATOM 688 O O . LEU A 1 92 ? -10.839 9.089 23.997 1.00 90.38 92 LEU A O 1
ATOM 692 N N . SER A 1 93 ? -12.604 9.624 25.281 1.00 88.81 93 SER A N 1
ATOM 693 C CA . SER A 1 93 ? -12.152 10.984 25.574 1.00 88.81 93 SER A CA 1
ATOM 694 C C . SER A 1 93 ? -10.775 10.977 26.239 1.00 88.81 93 SER A C 1
ATOM 696 O O . SER A 1 93 ? -10.547 10.279 27.223 1.00 88.81 93 SER A O 1
ATOM 698 N N . GLY A 1 94 ? -9.843 11.758 25.689 1.00 88.94 94 GLY A N 1
ATOM 699 C CA . GLY A 1 94 ? -8.471 11.844 26.196 1.00 88.94 94 GLY A CA 1
ATOM 700 C C . GLY A 1 94 ? -7.585 10.636 25.875 1.00 88.94 94 GLY A C 1
ATOM 701 O O . GLY A 1 94 ? -6.452 10.593 26.351 1.00 88.94 94 GLY A O 1
ATOM 702 N N . SER A 1 95 ? -8.061 9.673 25.078 1.00 92.44 95 SER A N 1
ATOM 703 C CA . SER A 1 95 ? -7.239 8.546 24.625 1.00 92.44 95 SER A CA 1
ATOM 704 C C . SER A 1 95 ? -6.350 8.897 23.428 1.00 92.44 95 SER A C 1
ATOM 706 O O . SER A 1 95 ? -6.648 9.805 22.647 1.00 92.44 95 SER A O 1
ATOM 708 N N . ARG A 1 96 ? -5.240 8.167 23.281 1.00 92.44 96 ARG A N 1
ATOM 709 C CA . ARG A 1 96 ? -4.279 8.316 22.180 1.00 92.44 96 ARG A CA 1
ATOM 710 C C . ARG A 1 96 ? -3.935 6.955 21.583 1.00 92.44 96 ARG A C 1
ATOM 712 O O . ARG A 1 96 ? -3.658 6.019 22.318 1.00 92.44 96 ARG A O 1
ATOM 719 N N . SER A 1 97 ? -3.892 6.867 20.259 1.00 93.25 97 SER A N 1
ATOM 720 C CA . SER A 1 97 ? -3.544 5.649 19.519 1.00 93.25 97 SER A CA 1
ATOM 721 C C . SER A 1 97 ? -2.101 5.721 19.057 1.00 93.25 97 SER A C 1
ATOM 723 O O . SER A 1 97 ? -1.705 6.707 18.428 1.00 93.25 97 SER A O 1
ATOM 725 N N . GLU A 1 98 ? -1.352 4.652 19.275 1.00 92.00 98 GLU A N 1
ATOM 726 C CA . GLU A 1 98 ? -0.047 4.431 18.661 1.00 92.00 98 GLU A CA 1
ATOM 727 C C . GLU A 1 98 ? -0.094 3.136 17.854 1.00 92.00 98 GLU A C 1
ATOM 729 O O . GLU A 1 98 ? -0.375 2.070 18.399 1.00 92.00 98 GLU A O 1
ATOM 734 N N . ASN A 1 99 ? 0.183 3.237 16.555 1.00 90.00 99 ASN A N 1
ATOM 735 C CA . ASN A 1 99 ? 0.187 2.102 15.641 1.00 90.00 99 ASN A CA 1
ATOM 736 C C . ASN A 1 99 ? 1.605 1.823 15.154 1.00 90.00 99 ASN A C 1
ATOM 738 O O . ASN A 1 99 ? 2.312 2.731 14.720 1.00 90.00 99 ASN A O 1
ATOM 742 N N . ASN A 1 100 ? 1.986 0.554 15.198 1.00 88.06 100 ASN A N 1
ATOM 743 C CA . ASN A 1 100 ? 3.158 -0.006 14.544 1.00 88.06 100 ASN A CA 1
ATOM 744 C C . ASN A 1 100 ? 2.697 -1.066 13.527 1.00 88.06 100 ASN A C 1
ATOM 746 O O . ASN A 1 100 ? 1.511 -1.390 13.465 1.00 88.06 100 ASN A O 1
ATOM 750 N N . ALA A 1 101 ? 3.628 -1.620 12.749 1.00 83.69 101 ALA A N 1
ATOM 751 C CA . ALA A 1 101 ? 3.348 -2.656 11.758 1.00 83.69 101 ALA A CA 1
ATOM 752 C C . ALA A 1 101 ? 2.596 -3.861 12.356 1.00 83.69 101 ALA A C 1
ATOM 754 O O . ALA A 1 101 ? 1.633 -4.332 11.759 1.00 83.69 101 ALA A O 1
ATOM 755 N N . ASP A 1 102 ? 2.984 -4.293 13.562 1.00 87.19 102 ASP A N 1
ATOM 756 C CA . ASP A 1 102 ? 2.475 -5.535 14.163 1.00 87.19 102 ASP A CA 1
ATOM 757 C C . ASP A 1 102 ? 1.562 -5.321 15.377 1.00 87.19 102 ASP A C 1
ATOM 759 O O . ASP A 1 102 ? 0.921 -6.259 15.850 1.00 87.19 102 ASP A O 1
ATOM 763 N N . ASN A 1 103 ? 1.513 -4.109 15.937 1.00 89.94 103 ASN A N 1
ATOM 764 C CA . ASN A 1 103 ? 0.724 -3.837 17.135 1.00 89.94 103 ASN A CA 1
ATOM 765 C C . ASN A 1 103 ? 0.075 -2.453 17.121 1.00 89.94 103 ASN A C 1
ATOM 767 O O . ASN A 1 103 ? 0.540 -1.507 16.492 1.00 89.94 103 ASN A O 1
ATOM 771 N N . SER A 1 104 ? -1.041 -2.342 17.834 1.00 92.56 104 SER A N 1
ATOM 772 C CA . SER A 1 104 ? -1.723 -1.077 18.093 1.00 92.56 104 SER A CA 1
ATOM 773 C C . SER A 1 104 ? -1.914 -0.924 19.594 1.00 92.56 104 SER A C 1
ATOM 775 O O . SER A 1 104 ? -2.263 -1.882 20.285 1.00 92.56 104 SER A O 1
ATOM 777 N N . ARG A 1 105 ? -1.658 0.274 20.111 1.00 92.12 105 ARG A N 1
ATOM 778 C CA . ARG A 1 105 ? -1.769 0.610 21.531 1.00 92.12 105 ARG A CA 1
ATOM 779 C C . ARG A 1 105 ? -2.754 1.756 21.681 1.00 92.12 105 ARG A C 1
ATOM 781 O O . ARG A 1 105 ? -2.638 2.762 20.988 1.00 92.12 105 ARG A O 1
ATOM 788 N N . LEU A 1 106 ? -3.689 1.607 22.611 1.00 92.69 106 LEU A N 1
ATOM 789 C CA . LEU A 1 106 ? -4.573 2.679 23.047 1.00 92.69 106 LEU A CA 1
ATOM 790 C C . LEU A 1 106 ? -4.107 3.133 24.430 1.00 92.69 106 LEU A C 1
ATOM 792 O O . LEU A 1 106 ? -4.176 2.378 25.397 1.00 92.69 106 LEU A O 1
ATOM 796 N N . LEU A 1 107 ? -3.580 4.347 24.509 1.00 92.44 107 LEU A N 1
ATOM 797 C CA . LEU A 1 107 ? -3.155 4.973 25.750 1.00 92.44 107 LEU A CA 1
ATOM 798 C C . LEU A 1 107 ? -4.334 5.738 26.342 1.00 92.44 107 LEU A C 1
ATOM 800 O O . LEU A 1 107 ? -4.949 6.556 25.658 1.00 92.44 107 LEU A O 1
ATOM 804 N N . LEU A 1 108 ? -4.633 5.477 27.610 1.00 92.44 108 LEU A N 1
ATOM 805 C CA . LEU A 1 108 ? -5.669 6.171 28.364 1.00 92.44 108 LEU A CA 1
ATOM 806 C C . LEU A 1 108 ? -5.026 7.040 29.453 1.00 92.44 108 LEU A C 1
ATOM 808 O O . LEU A 1 108 ? -3.948 6.699 29.952 1.00 92.44 108 LEU A O 1
ATOM 812 N N . PRO A 1 109 ? -5.668 8.153 29.843 1.00 90.94 109 PRO A N 1
ATOM 813 C CA . PRO A 1 109 ? -5.194 8.963 30.955 1.00 90.94 109 PRO A CA 1
ATOM 814 C C . PRO A 1 109 ? -5.246 8.161 32.260 1.00 90.94 109 PRO A C 1
ATOM 816 O O . PRO A 1 109 ? -6.143 7.347 32.475 1.00 90.94 109 PRO A O 1
ATOM 819 N N . ASN A 1 110 ? -4.294 8.406 33.157 1.00 89.31 110 ASN A N 1
ATOM 820 C CA . ASN A 1 110 ? -4.276 7.754 34.462 1.00 89.31 110 ASN A CA 1
ATOM 821 C C . ASN A 1 110 ? -5.311 8.413 35.392 1.00 89.31 110 ASN A C 1
ATOM 823 O O . ASN A 1 110 ? -5.010 9.404 36.058 1.00 89.31 110 ASN A O 1
ATOM 827 N N . THR A 1 111 ? -6.539 7.893 35.386 1.00 89.75 111 THR A N 1
ATOM 828 C CA . THR A 1 111 ? -7.662 8.352 36.218 1.00 89.75 111 THR A CA 1
ATOM 829 C C . THR A 1 111 ? -8.168 7.218 37.122 1.00 89.75 111 THR A C 1
ATOM 831 O O . THR A 1 111 ? -7.982 6.046 36.792 1.00 89.75 111 THR A O 1
ATOM 834 N N . PRO A 1 112 ? -8.845 7.520 38.249 1.00 89.12 112 PRO A N 1
ATOM 835 C CA . PRO A 1 112 ? -9.410 6.494 39.134 1.00 89.12 112 PRO A CA 1
ATOM 836 C C . PRO A 1 112 ? -10.392 5.545 38.428 1.00 89.12 112 PRO A C 1
ATOM 838 O O . PRO A 1 112 ? -10.436 4.357 38.738 1.00 89.12 112 PRO A O 1
ATOM 841 N N . GLU A 1 113 ? -11.133 6.053 37.440 1.00 84.88 113 GLU A N 1
ATOM 842 C CA . GLU A 1 113 ? -12.061 5.286 36.591 1.00 84.88 113 GLU A CA 1
ATOM 843 C C . GLU A 1 113 ? -11.344 4.174 35.807 1.00 84.88 113 GLU A C 1
ATOM 845 O O . GLU A 1 113 ? -11.900 3.100 35.582 1.00 84.88 113 GLU A O 1
ATOM 850 N N . ASN A 1 114 ? -10.071 4.402 35.474 1.00 87.44 114 ASN A N 1
ATOM 851 C CA . ASN A 1 114 ? -9.240 3.501 34.686 1.00 87.44 114 ASN A CA 1
ATOM 852 C C . ASN A 1 114 ? -8.483 2.452 35.530 1.00 87.44 114 ASN A C 1
ATOM 854 O O . ASN A 1 114 ? -7.700 1.664 35.001 1.00 87.44 114 ASN A O 1
ATOM 858 N N . THR A 1 115 ? -8.716 2.388 36.843 1.00 88.81 115 THR A N 1
ATOM 859 C CA . THR A 1 115 ? -8.062 1.400 37.728 1.00 88.81 115 THR A CA 1
ATOM 860 C C . THR A 1 115 ? -8.553 -0.034 37.509 1.00 88.81 115 THR A C 1
ATOM 862 O O . THR A 1 115 ? -7.825 -0.980 37.795 1.00 88.81 115 THR A O 1
ATOM 865 N N . THR A 1 116 ? -9.759 -0.203 36.958 1.00 91.81 116 THR A N 1
ATOM 866 C CA . THR A 1 116 ? -10.390 -1.509 36.687 1.00 91.81 116 THR A CA 1
ATOM 867 C C . THR A 1 116 ? -10.403 -1.876 35.199 1.00 91.81 116 THR A C 1
ATOM 869 O O . THR A 1 116 ? -11.121 -2.788 34.795 1.00 91.81 116 THR A O 1
ATOM 872 N N . LEU A 1 117 ? -9.592 -1.201 34.368 1.00 90.75 117 LEU A N 1
ATOM 873 C CA . LEU A 1 117 ? -9.582 -1.392 32.909 1.00 90.75 117 LEU A CA 1
ATOM 874 C C . LEU A 1 117 ? -9.406 -2.850 32.483 1.00 90.75 117 LEU A C 1
ATOM 876 O O . LEU A 1 117 ? -10.038 -3.275 31.525 1.00 90.75 117 LEU A O 1
ATOM 880 N N . TYR A 1 118 ? -8.565 -3.620 33.177 1.00 91.75 118 TYR A N 1
ATOM 881 C CA . TYR A 1 118 ? -8.325 -5.019 32.819 1.00 91.75 118 TYR A CA 1
ATOM 882 C C . TYR A 1 118 ? -9.604 -5.865 32.901 1.00 91.75 118 TYR A C 1
ATOM 884 O O . TYR A 1 118 ? -9.914 -6.588 31.958 1.00 91.75 118 TYR A O 1
ATOM 892 N N . GLU A 1 119 ? -10.377 -5.711 33.981 1.00 93.25 119 GLU A N 1
ATOM 893 C CA . GLU A 1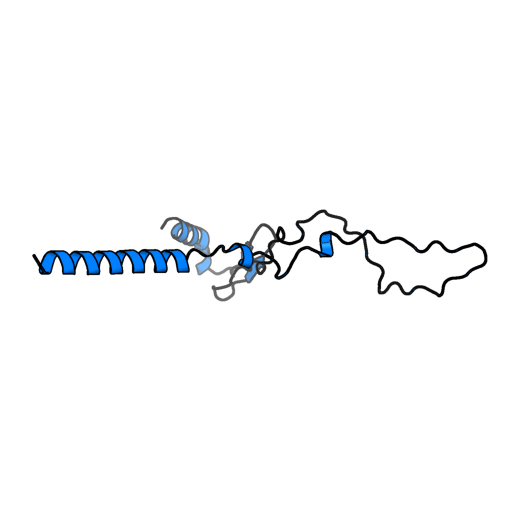 119 ? -11.654 -6.412 34.168 1.00 93.25 119 GLU A CA 1
ATOM 894 C C . GLU A 1 119 ? -12.721 -5.934 33.175 1.00 93.25 119 GLU A C 1
ATOM 896 O O . GLU A 1 119 ? -13.515 -6.719 32.664 1.00 93.25 119 GLU A O 1
ATOM 901 N N . GLN A 1 120 ? -12.728 -4.638 32.847 1.00 90.62 120 GLN A N 1
ATOM 902 C CA . GLN A 1 120 ? -13.644 -4.099 31.837 1.00 90.62 120 GLN A CA 1
ATOM 903 C C . GLN A 1 120 ? -13.330 -4.647 30.438 1.00 90.62 120 GLN A C 1
ATOM 905 O O . GLN A 1 120 ? -14.237 -5.005 29.689 1.00 90.62 120 GLN A O 1
ATOM 910 N N . VAL A 1 121 ? -12.047 -4.741 30.080 1.00 92.44 121 VAL A N 1
ATOM 911 C CA . VAL A 1 121 ? -11.604 -5.271 28.784 1.00 92.44 121 VAL A CA 1
ATOM 912 C C . VAL A 1 121 ? -11.863 -6.775 28.691 1.00 92.44 121 VAL A C 1
ATOM 914 O O . VAL A 1 121 ? -12.361 -7.239 27.666 1.00 92.44 121 VAL A O 1
ATOM 917 N N . SER A 1 122 ? -11.582 -7.543 29.748 1.00 94.69 122 SER A N 1
ATOM 918 C CA . SER A 1 122 ? -11.862 -8.985 29.773 1.00 94.69 122 SER A CA 1
ATOM 919 C C . SER A 1 122 ? -13.363 -9.281 29.652 1.00 94.69 122 SER A C 1
ATOM 921 O O . SER A 1 122 ? -13.741 -10.224 28.953 1.00 94.69 122 SER A O 1
ATOM 923 N N . ALA A 1 123 ? -14.225 -8.441 30.234 1.00 94.19 123 ALA A N 1
ATOM 924 C CA . ALA A 1 123 ? -15.676 -8.539 30.082 1.00 94.19 123 ALA A CA 1
ATOM 925 C C . ALA A 1 123 ? -16.142 -8.353 28.623 1.00 94.19 123 ALA A C 1
ATOM 927 O O . ALA A 1 123 ? -17.022 -9.077 28.169 1.00 94.19 123 ALA A O 1
ATOM 928 N N . VAL A 1 124 ? -15.529 -7.441 27.854 1.00 92.00 124 VAL A N 1
ATOM 929 C CA . VAL A 1 124 ? -15.867 -7.229 26.428 1.00 92.00 124 VAL A CA 1
ATOM 930 C C . VAL A 1 124 ? -15.528 -8.448 25.567 1.00 92.00 124 VAL A C 1
ATOM 932 O O . VAL A 1 124 ? -16.255 -8.754 24.627 1.00 92.00 124 VAL A O 1
ATOM 935 N N . PHE A 1 125 ? -14.437 -9.150 25.881 1.00 92.06 125 PHE A N 1
ATOM 936 C CA . PHE A 1 125 ? -14.007 -10.334 25.129 1.00 92.06 125 PHE A CA 1
ATOM 937 C C . PHE A 1 125 ? -14.683 -11.640 25.565 1.00 92.06 125 PHE A C 1
ATOM 939 O O . PHE A 1 125 ? -14.535 -12.644 24.872 1.00 92.06 125 PHE A O 1
ATOM 946 N N . SER A 1 126 ? -15.371 -11.653 26.710 1.00 87.56 126 SER A N 1
ATOM 947 C CA . SER A 1 126 ? -16.025 -12.849 27.263 1.00 87.56 126 SER A CA 1
ATOM 948 C C . SER A 1 126 ? -17.536 -12.919 27.011 1.00 87.56 126 SER A C 1
ATOM 950 O O . SER A 1 126 ? -18.162 -13.895 27.427 1.00 87.56 126 SER A O 1
ATOM 952 N N . GLY A 1 127 ? -18.110 -11.921 26.328 1.00 59.34 127 GLY A N 1
ATOM 953 C CA . GLY A 1 127 ? -19.478 -11.959 25.790 1.00 59.34 127 GLY A CA 1
ATOM 954 C C . GLY A 1 127 ? -19.565 -12.685 24.454 1.00 59.34 127 GLY A C 1
ATOM 955 O O . GLY A 1 127 ? -20.631 -13.293 24.209 1.00 59.34 127 GLY A O 1
#

Organism: Proteus mirabilis (NCBI:txid584)

InterPro domains:
  IPR010653 Outer membrane protein assembly factor BamC-like [PF06804] (40-125)

Radius of gyration: 30.34 Å; chains: 1; bounding box: 92×45×67 Å

Sequence (127 aa):
MATLLHKSKIMKVAGLSLVVLLAACSSDQRYKRQVSGDESYLESAALKNLVVPAGMVLPLQNGEYDIPTPKKSEPVGLALDIRPPTQALNLLSGSRSENNADNSRLLLPNTPENTTLYEQVSAVFSG

pLDDT: mean 87.02, std 8.32, range [50.19, 94.69]

Secondary structure (DSSP, 8-state):
-HHHHHHHHHHHHHHHHHHHHHHHH----GGGTS-SS--GGGGPPPP----PPTT--PPPPPGGGPPPPPSS----GGGS--PPPP-----STT-EEEE-SS-EEEE----GGGGGHHHHHHHHH--